Protein AF-A0A4Q0PMC2-F1 (afdb_monomer)

Radius of gyration: 13.12 Å; Cα contacts (8 Å, |Δi|>4): 112; chains: 1; bounding box: 29×29×31 Å

Foldseek 3Di:
DPDCVLVVVLLVVLQVQCVVVVFWHWDAKDADPVRPDIDTDIDGQAQVSSCVRSLVSLLVRPVSAQPKDWRFNDDPDPPTDIDIDTRHD

Nearest PDB structures (foldseek):
  4oi3-assembly1_B  TM=7.137E-01  e=1.576E+00  Streptomyces coelicolor A3(2)
  4rww-assembly1_B  TM=4.095E-01  e=9.490E-01  Listeria monocytogenes EGD-e
  2kzf-assembly1_A  TM=4.472E-01  e=2.972E+00  Thermotoga maritima

pLDDT: mean 92.41, std 8.55, range [50.41, 98.44]

Secondary structure (DSSP, 8-state):
---SHHHHHHHHHHHHHHHHHTS-EEEEEEE-TTSS-EEEEEE-S-HHHHHHHHHHHHHHSGGGTT-EEEEE-SSS-TT--EEEEEPP-

Organism: NCBI:txid988

Mean predicted aligned error: 3.82 Å

Sequence (89 aa):
MDSLDPLHELESELEKQIRREGVGEYDGHEIAMDLSDGFLYMYSANAETLFKAVKPTLEKSKFMKGAVARLRFGPPEEGIKEIEVKLQE

Solvent-accessible surface area (backbone atoms only — not comparable to full-atom values): 5475 Å² total; per-residue (Å²): 132,96,65,65,60,69,54,56,52,50,51,52,51,48,36,53,49,33,56,74,70,67,41,42,46,65,76,50,72,50,67,45,98,83,70,82,50,70,48,80,45,68,51,50,97,41,46,65,62,34,46,67,65,46,45,69,61,47,66,67,38,78,89,42,47,57,39,72,48,74,39,58,67,68,72,102,53,91,89,53,56,69,46,79,44,71,41,65,118

Structure (mmCIF, N/CA/C/O backbone):
data_AF-A0A4Q0PMC2-F1
#
_entry.id   AF-A0A4Q0PMC2-F1
#
loop_
_atom_site.group_PDB
_atom_site.id
_atom_site.type_symbol
_atom_site.label_atom_id
_atom_site.label_alt_id
_atom_site.label_comp_id
_atom_site.label_asym_id
_atom_site.label_entity_id
_atom_site.label_seq_id
_atom_site.pdbx_PDB_ins_code
_atom_site.Cartn_x
_atom_site.Cartn_y
_atom_site.Cartn_z
_atom_site.occupancy
_atom_site.B_iso_or_equiv
_atom_site.auth_seq_id
_atom_site.auth_comp_id
_atom_site.auth_asym_id
_atom_site.auth_atom_id
_atom_site.pdbx_PDB_model_num
ATOM 1 N N . MET A 1 1 ? 11.677 -6.507 -17.199 1.00 50.41 1 MET A N 1
ATOM 2 C CA . MET A 1 1 ? 11.698 -5.346 -16.281 1.00 50.41 1 MET A CA 1
ATOM 3 C C . MET A 1 1 ? 12.437 -5.908 -15.097 1.00 50.41 1 MET A C 1
ATOM 5 O O . MET A 1 1 ? 11.827 -6.616 -14.316 1.00 50.41 1 MET A O 1
ATOM 9 N N . ASP A 1 2 ? 13.756 -5.743 -15.069 1.00 60.91 2 ASP A N 1
ATOM 10 C CA . ASP A 1 2 ? 14.625 -6.584 -14.226 1.00 60.91 2 ASP A CA 1
ATOM 11 C C . ASP A 1 2 ? 15.148 -5.793 -13.019 1.00 60.91 2 ASP A C 1
ATOM 13 O O . ASP A 1 2 ? 16.187 -6.111 -12.45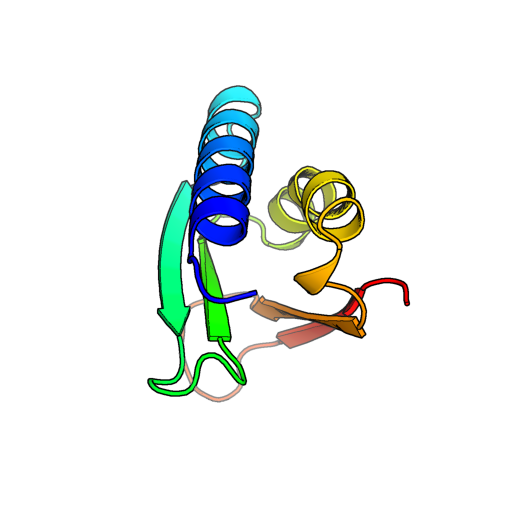1 1.00 60.91 2 ASP A O 1
ATOM 17 N N . SER A 1 3 ? 14.443 -4.716 -12.665 1.00 81.75 3 SER A N 1
ATOM 18 C CA . SER A 1 3 ? 14.795 -3.825 -11.568 1.00 81.75 3 SER A CA 1
ATOM 19 C C . SER A 1 3 ? 13.578 -3.557 -10.692 1.00 81.75 3 SER A C 1
ATOM 21 O O . SER A 1 3 ? 12.467 -3.391 -11.200 1.00 81.75 3 SER A O 1
ATOM 23 N N . LEU A 1 4 ? 13.819 -3.487 -9.383 1.00 88.94 4 LEU A N 1
ATOM 24 C CA . LEU A 1 4 ? 12.843 -3.115 -8.359 1.00 88.94 4 LEU A CA 1
ATOM 25 C C . LEU A 1 4 ? 12.635 -1.597 -8.261 1.00 88.94 4 LEU A C 1
ATOM 27 O O . LEU A 1 4 ? 11.842 -1.149 -7.440 1.00 88.94 4 LEU A O 1
ATOM 31 N N . ASP A 1 5 ? 13.297 -0.798 -9.104 1.00 92.62 5 ASP A N 1
ATOM 32 C CA . ASP A 1 5 ? 13.159 0.665 -9.089 1.00 92.62 5 ASP A CA 1
ATOM 33 C C . ASP A 1 5 ? 11.695 1.142 -9.126 1.00 92.62 5 ASP A C 1
ATOM 35 O O . ASP A 1 5 ? 11.341 1.973 -8.290 1.00 92.62 5 ASP A O 1
ATOM 39 N N . PRO A 1 6 ? 10.799 0.597 -9.984 1.00 93.56 6 PRO A N 1
ATOM 40 C CA . PRO A 1 6 ? 9.400 1.028 -9.997 1.00 93.56 6 PRO A CA 1
ATOM 41 C C . PRO A 1 6 ? 8.671 0.740 -8.683 1.00 93.56 6 PRO A C 1
ATOM 43 O O . PRO A 1 6 ? 7.758 1.478 -8.313 1.00 93.56 6 PRO A O 1
ATOM 46 N N . LEU A 1 7 ? 9.057 -0.331 -7.984 1.00 95.12 7 LEU A N 1
ATOM 47 C CA . LEU A 1 7 ? 8.527 -0.606 -6.661 1.00 95.12 7 LEU A CA 1
ATOM 48 C C . LEU A 1 7 ? 9.034 0.441 -5.676 1.00 95.12 7 LEU A C 1
ATOM 50 O O . LEU A 1 7 ? 8.205 1.112 -5.079 1.00 95.12 7 LEU A O 1
ATOM 54 N N . HIS A 1 8 ? 10.349 0.639 -5.553 1.00 95.00 8 HIS A N 1
ATOM 55 C CA . HIS A 1 8 ? 10.917 1.608 -4.606 1.00 95.00 8 HIS A CA 1
ATOM 56 C C . HIS A 1 8 ? 10.380 3.036 -4.820 1.00 95.00 8 HIS A C 1
ATOM 58 O O . HIS A 1 8 ? 10.169 3.781 -3.859 1.00 95.00 8 HIS A O 1
ATOM 64 N N . GLU A 1 9 ? 10.128 3.427 -6.073 1.00 96.50 9 GLU A N 1
ATOM 65 C CA . GLU A 1 9 ? 9.448 4.683 -6.405 1.00 96.50 9 GLU A CA 1
ATOM 66 C C . GLU A 1 9 ? 8.031 4.724 -5.819 1.00 96.50 9 GLU A C 1
ATOM 68 O O . GLU A 1 9 ? 7.694 5.678 -5.112 1.00 96.50 9 GLU A O 1
ATOM 73 N N . LEU A 1 10 ? 7.232 3.673 -6.043 1.00 97.50 10 LEU A N 1
ATOM 74 C CA . LEU A 1 10 ? 5.893 3.549 -5.467 1.00 97.50 10 LEU A CA 1
ATOM 75 C C . LEU A 1 10 ? 5.928 3.594 -3.932 1.00 97.50 10 LEU A C 1
ATOM 77 O O . LEU A 1 10 ? 5.140 4.327 -3.337 1.00 97.50 10 LEU A O 1
ATOM 81 N N . GLU A 1 11 ? 6.840 2.871 -3.282 1.00 97.62 11 GLU A N 1
ATOM 82 C CA . GLU A 1 11 ? 6.974 2.887 -1.817 1.00 97.62 11 GLU A CA 1
ATOM 83 C C . GLU A 1 11 ? 7.235 4.299 -1.296 1.00 97.62 11 GLU A C 1
ATOM 85 O O . GLU A 1 11 ? 6.560 4.771 -0.380 1.00 97.62 11 GLU A O 1
ATOM 90 N N . SER A 1 12 ? 8.174 5.010 -1.930 1.00 97.75 12 SER A N 1
ATOM 91 C CA . SER A 1 12 ? 8.518 6.374 -1.542 1.00 97.75 12 SER A CA 1
ATOM 92 C C . SER A 1 12 ? 7.344 7.336 -1.724 1.00 97.75 12 SER A C 1
ATOM 94 O O . SER A 1 12 ? 7.148 8.241 -0.906 1.00 97.75 12 SER A O 1
ATOM 96 N N . GLU A 1 13 ? 6.562 7.177 -2.793 1.00 98.00 13 GLU A N 1
ATOM 97 C CA . GLU A 1 13 ? 5.360 7.978 -3.025 1.00 98.00 13 GLU A CA 1
ATOM 98 C C . GLU A 1 13 ? 4.272 7.690 -1.987 1.00 98.00 13 GLU A C 1
ATOM 100 O O . GLU A 1 13 ? 3.705 8.638 -1.430 1.00 98.00 13 GLU A O 1
ATOM 105 N N . LEU A 1 14 ? 4.024 6.412 -1.684 1.00 98.44 14 LEU A N 1
ATOM 106 C CA . LEU A 1 14 ? 3.060 5.981 -0.673 1.00 98.44 14 LEU A CA 1
ATOM 107 C C . LEU A 1 14 ? 3.437 6.509 0.709 1.00 98.44 14 LEU A C 1
ATOM 109 O O . LEU A 1 14 ? 2.622 7.181 1.338 1.00 98.44 14 LEU A O 1
ATOM 113 N N . GLU A 1 15 ? 4.673 6.287 1.157 1.00 98.25 15 GLU A N 1
ATOM 114 C CA . GLU A 1 15 ? 5.148 6.736 2.468 1.00 98.25 15 GLU A CA 1
ATOM 115 C C . GLU A 1 15 ? 4.999 8.259 2.618 1.00 98.25 15 GLU A C 1
ATOM 117 O O . GLU A 1 15 ? 4.409 8.753 3.586 1.00 98.25 15 GLU A O 1
ATOM 122 N N . LYS A 1 16 ? 5.461 9.029 1.621 1.00 98.06 16 LYS A N 1
ATOM 123 C CA . LYS A 1 16 ? 5.337 10.496 1.626 1.00 98.06 16 LYS A CA 1
ATOM 124 C C . LYS A 1 16 ? 3.883 10.940 1.658 1.00 98.06 16 LYS A C 1
ATOM 126 O O . LYS A 1 16 ? 3.558 11.890 2.373 1.00 98.06 16 LYS A O 1
ATOM 131 N N . GLN A 1 17 ? 3.021 10.305 0.869 1.00 98.06 17 GLN A N 1
ATOM 132 C CA . GLN A 1 17 ? 1.612 10.658 0.799 1.00 98.06 17 GLN A CA 1
ATOM 133 C C . GLN A 1 17 ? 0.897 10.368 2.120 1.00 98.06 17 GLN A C 1
ATOM 135 O O . GLN A 1 17 ? 0.257 11.263 2.674 1.00 98.06 17 GLN A O 1
ATOM 140 N N . ILE A 1 18 ? 1.048 9.149 2.635 1.00 98.12 18 ILE A N 1
ATOM 141 C CA . ILE A 1 18 ? 0.429 8.691 3.879 1.00 98.12 18 ILE A CA 1
ATOM 142 C C . ILE A 1 18 ? 0.859 9.592 5.041 1.00 98.12 18 ILE A C 1
ATOM 144 O O . ILE A 1 18 ? 0.008 10.082 5.788 1.00 98.12 18 ILE A O 1
ATOM 148 N N . ARG A 1 19 ? 2.163 9.894 5.142 1.00 97.50 19 ARG A N 1
ATOM 149 C CA . ARG A 1 19 ? 2.704 10.776 6.184 1.00 97.50 19 ARG A CA 1
ATOM 150 C C . ARG A 1 19 ? 2.191 12.208 6.059 1.00 97.50 19 ARG A C 1
ATOM 152 O O . ARG A 1 19 ? 1.879 12.835 7.066 1.00 97.50 19 ARG A O 1
ATOM 159 N N . ARG A 1 20 ? 2.114 12.743 4.835 1.00 97.56 20 ARG A N 1
ATOM 160 C CA . ARG A 1 20 ? 1.614 14.104 4.577 1.00 97.56 20 ARG A CA 1
ATOM 161 C C . ARG A 1 20 ? 0.144 14.252 4.966 1.00 97.56 20 ARG A C 1
ATOM 163 O O . ARG A 1 20 ? -0.237 15.307 5.460 1.00 97.56 20 ARG A O 1
ATOM 170 N N . GLU A 1 21 ? -0.667 13.230 4.713 1.00 97.38 21 GLU A N 1
ATOM 171 C CA . GLU A 1 21 ? -2.103 13.245 5.010 1.00 97.38 21 GLU A CA 1
ATOM 172 C C . GLU A 1 21 ? -2.416 12.812 6.452 1.00 97.38 21 GLU A C 1
ATOM 174 O O . GLU A 1 21 ? -3.507 13.089 6.946 1.00 97.38 21 GLU A O 1
ATOM 179 N N . GLY A 1 22 ? -1.464 12.182 7.150 1.00 97.62 22 GLY A N 1
ATOM 180 C CA . GLY A 1 22 ? -1.619 11.757 8.544 1.00 97.62 22 GLY A CA 1
ATOM 181 C C . GLY A 1 22 ? -2.626 10.618 8.717 1.00 97.62 22 GLY A C 1
ATOM 182 O O . GLY A 1 22 ? -3.312 10.546 9.734 1.00 97.62 22 GLY A O 1
ATOM 183 N N . VAL A 1 23 ? -2.756 9.757 7.704 1.00 97.50 23 VAL A N 1
ATOM 184 C CA . VAL A 1 23 ? -3.811 8.729 7.625 1.00 97.50 23 VAL A CA 1
ATOM 185 C C . VAL A 1 23 ? -3.338 7.322 7.985 1.00 97.50 23 VAL A C 1
ATOM 187 O O . VAL A 1 23 ? -4.147 6.397 7.957 1.00 97.50 23 VAL A O 1
ATOM 190 N N . GLY A 1 24 ? -2.059 7.142 8.319 1.00 97.19 24 GLY A N 1
ATOM 191 C CA . GLY A 1 24 ? -1.477 5.843 8.643 1.00 97.19 24 GLY A CA 1
ATOM 192 C C . GLY A 1 24 ? 0.038 5.829 8.485 1.00 97.19 24 GLY A C 1
ATOM 193 O O . GLY A 1 24 ? 0.679 6.878 8.565 1.00 97.19 24 GLY A O 1
ATOM 194 N N . GLU A 1 25 ? 0.577 4.644 8.217 1.00 97.75 25 GLU A N 1
ATOM 195 C CA . GLU A 1 25 ? 1.996 4.386 7.972 1.00 97.75 25 GLU A CA 1
ATOM 196 C C . GLU A 1 25 ? 2.165 3.336 6.863 1.00 97.75 25 GLU A C 1
ATOM 198 O O . GLU A 1 25 ? 1.335 2.434 6.710 1.00 97.75 25 GLU A O 1
ATOM 203 N N . TYR A 1 26 ? 3.235 3.477 6.078 1.00 98.12 26 TYR A N 1
ATOM 204 C CA . TYR A 1 26 ? 3.729 2.434 5.180 1.00 98.12 26 TYR A CA 1
ATOM 205 C C . TYR A 1 26 ? 4.766 1.606 5.941 1.00 98.12 26 TYR A C 1
ATOM 207 O O . TYR A 1 26 ? 5.675 2.192 6.524 1.00 98.12 26 TYR A O 1
ATOM 215 N N . ASP A 1 27 ? 4.619 0.282 5.951 1.00 96.50 27 ASP A N 1
ATOM 216 C CA . ASP A 1 27 ? 5.473 -0.618 6.741 1.00 96.50 27 ASP A CA 1
ATOM 217 C C . ASP A 1 27 ? 6.521 -1.323 5.873 1.00 96.50 27 ASP A C 1
ATOM 219 O O . ASP A 1 27 ? 7.689 -1.414 6.247 1.00 96.50 27 ASP A O 1
ATOM 223 N N . GLY A 1 28 ? 6.13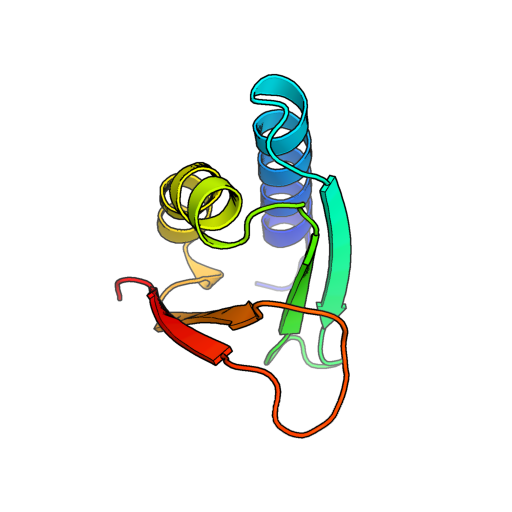0 -1.769 4.676 1.00 96.31 28 GLY A N 1
ATOM 224 C CA . GLY A 1 28 ? 7.047 -2.429 3.753 1.00 96.31 28 GLY A CA 1
ATOM 225 C C . GLY A 1 28 ? 6.351 -3.334 2.748 1.00 96.31 28 GLY A C 1
ATOM 226 O O . GLY A 1 28 ? 5.143 -3.235 2.524 1.00 96.31 28 GLY A O 1
ATOM 227 N N . HIS A 1 29 ? 7.129 -4.239 2.159 1.00 96.69 29 HIS A N 1
ATOM 228 C CA . HIS A 1 29 ? 6.658 -5.191 1.164 1.00 96.69 29 HIS A CA 1
ATOM 229 C C . HIS A 1 29 ? 7.245 -6.591 1.355 1.00 96.69 29 HIS A C 1
ATOM 231 O O . HIS A 1 29 ? 8.304 -6.773 1.953 1.00 96.69 29 HIS A O 1
ATOM 237 N N . GLU A 1 30 ? 6.590 -7.569 0.740 1.00 96.62 30 GLU A N 1
ATOM 238 C CA . GLU A 1 30 ? 7.131 -8.900 0.466 1.00 96.62 30 GLU A CA 1
ATOM 239 C C . GLU A 1 30 ? 6.998 -9.177 -1.033 1.00 96.62 30 GLU A C 1
ATOM 241 O O . GLU A 1 30 ? 5.949 -8.908 -1.611 1.00 96.62 30 GLU A O 1
ATOM 246 N N . ILE A 1 31 ? 8.038 -9.707 -1.677 1.00 94.25 31 ILE A N 1
ATOM 247 C CA . ILE A 1 31 ? 8.020 -10.041 -3.111 1.00 94.25 31 ILE A CA 1
ATOM 248 C C . ILE A 1 31 ? 8.538 -11.463 -3.307 1.00 94.25 31 ILE A C 1
ATOM 250 O O . ILE A 1 31 ? 9.480 -11.895 -2.635 1.00 94.25 31 ILE A O 1
ATOM 254 N N . ALA A 1 32 ? 7.947 -12.182 -4.259 1.00 93.69 32 ALA A N 1
ATOM 255 C CA . ALA A 1 32 ? 8.438 -13.479 -4.700 1.00 93.69 32 ALA A CA 1
ATOM 256 C C . ALA A 1 32 ? 9.848 -13.374 -5.317 1.00 93.69 32 ALA A C 1
ATOM 258 O O . ALA A 1 32 ? 10.176 -12.414 -6.007 1.00 93.69 32 ALA A O 1
ATOM 259 N N . MET A 1 33 ? 10.700 -14.387 -5.130 1.00 90.62 33 MET A N 1
ATOM 260 C CA . MET A 1 33 ? 12.083 -14.356 -5.651 1.00 90.62 33 MET A CA 1
ATOM 261 C C . MET A 1 33 ? 12.171 -14.213 -7.179 1.00 90.62 33 MET A C 1
ATOM 263 O O . MET A 1 33 ? 13.182 -13.748 -7.698 1.00 90.62 33 MET A O 1
ATOM 267 N N . ASP A 1 34 ? 11.127 -14.631 -7.891 1.00 91.25 34 ASP A N 1
ATOM 268 C CA . ASP A 1 34 ? 10.998 -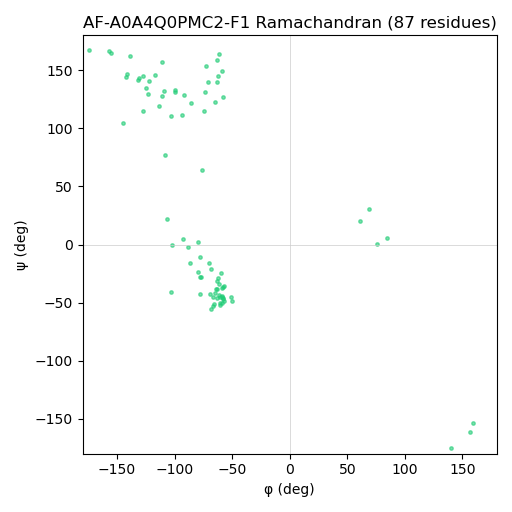14.528 -9.344 1.00 91.25 34 ASP A CA 1
ATOM 269 C C . ASP A 1 34 ? 10.277 -13.248 -9.806 1.00 91.25 34 ASP A C 1
ATOM 271 O O . ASP A 1 34 ? 10.036 -13.082 -11.000 1.00 91.25 34 ASP A O 1
ATOM 275 N N . LEU A 1 35 ? 9.950 -12.347 -8.872 1.00 89.12 35 LEU A N 1
ATOM 276 C CA . LEU A 1 35 ? 9.236 -11.087 -9.095 1.00 89.12 35 LEU A CA 1
ATOM 277 C C . LEU A 1 35 ? 7.823 -11.256 -9.683 1.00 89.12 35 LEU A C 1
ATOM 279 O O . LEU A 1 35 ? 7.287 -10.317 -10.273 1.00 89.12 3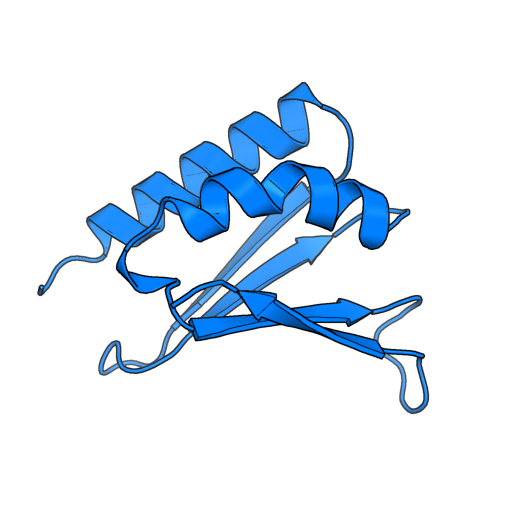5 LEU A O 1
ATOM 283 N N . SER A 1 36 ? 7.220 -12.442 -9.545 1.00 90.06 36 SER A N 1
ATOM 284 C CA . SER A 1 36 ? 5.900 -12.741 -10.117 1.00 90.06 36 SER A CA 1
ATOM 285 C C . SER A 1 36 ? 4.727 -12.160 -9.324 1.00 90.06 36 SER A C 1
ATOM 287 O O . SER A 1 36 ? 3.684 -11.881 -9.914 1.00 90.06 36 SER A O 1
ATOM 289 N N . ASP A 1 37 ? 4.893 -11.977 -8.013 1.00 92.50 37 ASP A N 1
ATOM 290 C CA . ASP A 1 37 ? 3.851 -11.503 -7.101 1.00 92.50 37 ASP A CA 1
ATOM 291 C C . ASP A 1 37 ? 4.462 -10.823 -5.864 1.00 92.50 37 ASP A C 1
ATOM 293 O O . ASP A 1 37 ? 5.655 -10.984 -5.573 1.00 92.50 37 ASP A O 1
ATOM 297 N N . GLY A 1 38 ? 3.646 -10.076 -5.122 1.00 94.44 38 GLY A N 1
ATOM 298 C CA . GLY A 1 38 ? 4.056 -9.430 -3.884 1.00 94.44 38 GLY A CA 1
ATOM 299 C C . GLY A 1 38 ? 2.926 -8.738 -3.125 1.00 94.44 38 GLY A C 1
ATOM 300 O O . GLY A 1 38 ? 1.832 -8.504 -3.636 1.00 94.44 38 GLY A O 1
ATOM 301 N N . PHE A 1 39 ? 3.224 -8.372 -1.883 1.00 96.44 39 PHE A N 1
ATOM 302 C CA . PHE A 1 39 ? 2.324 -7.674 -0.972 1.00 96.44 39 PHE A CA 1
ATOM 303 C C . PHE A 1 39 ? 2.946 -6.361 -0.521 1.00 96.44 39 PHE A C 1
ATOM 305 O O . PHE A 1 39 ? 4.137 -6.307 -0.234 1.00 96.44 39 PHE A O 1
ATOM 312 N N . LEU A 1 40 ? 2.120 -5.318 -0.422 1.00 97.75 40 LEU A N 1
ATOM 313 C CA . LEU A 1 40 ? 2.469 -4.054 0.225 1.00 97.75 40 LEU A CA 1
ATOM 314 C C . LEU A 1 40 ? 1.683 -3.949 1.531 1.00 97.75 40 LEU A C 1
ATOM 316 O O . LEU A 1 40 ? 0.462 -4.140 1.536 1.00 97.75 40 LEU A O 1
ATOM 320 N N . TYR A 1 41 ? 2.364 -3.602 2.616 1.00 97.12 41 TYR A N 1
ATOM 321 C CA . TYR A 1 41 ? 1.788 -3.509 3.951 1.00 97.12 41 TYR A CA 1
ATOM 322 C C . TYR A 1 41 ? 1.721 -2.056 4.411 1.00 97.12 41 TYR A C 1
ATOM 324 O O . TYR A 1 41 ? 2.698 -1.306 4.383 1.00 97.12 41 TYR A O 1
ATOM 332 N N . MET A 1 42 ? 0.526 -1.653 4.834 1.00 96.88 42 MET A N 1
ATOM 333 C CA . MET A 1 42 ? 0.235 -0.325 5.358 1.00 96.88 42 MET A CA 1
ATOM 334 C C . MET A 1 42 ? -0.752 -0.457 6.515 1.00 96.88 42 MET A C 1
ATOM 336 O O . MET A 1 42 ? -1.669 -1.281 6.459 1.00 96.88 42 MET A O 1
ATOM 340 N N . TYR A 1 43 ? -0.603 0.387 7.532 1.00 95.81 43 TYR A N 1
ATOM 341 C CA . TYR A 1 43 ? -1.420 0.334 8.742 1.00 95.81 43 TYR A CA 1
ATOM 342 C C . TYR A 1 43 ? -2.037 1.687 9.058 1.00 95.81 43 TYR A C 1
ATOM 344 O O . TYR A 1 43 ? -1.449 2.743 8.834 1.00 95.81 43 TYR A O 1
ATOM 352 N N . SER A 1 44 ? -3.249 1.663 9.599 1.00 95.06 44 SER A N 1
ATOM 353 C CA . SER A 1 44 ? -3.928 2.859 10.077 1.00 95.06 44 SER A CA 1
ATOM 354 C C . SER A 1 44 ? -4.981 2.517 11.122 1.00 95.06 44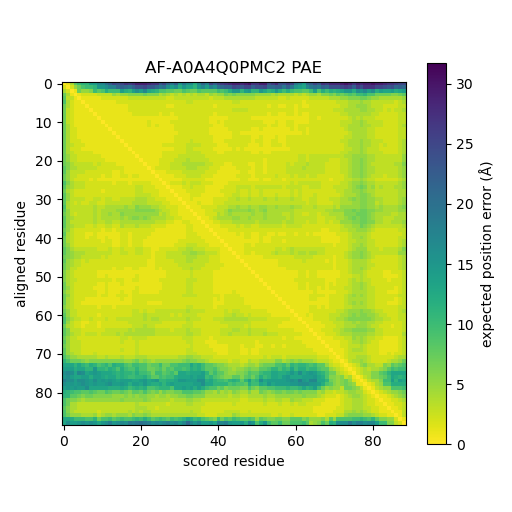 SER A C 1
ATOM 356 O O . SER A 1 44 ? -5.420 1.375 11.252 1.00 95.06 44 SER A O 1
ATOM 358 N N . ALA A 1 45 ? -5.457 3.543 11.827 1.00 92.94 45 ALA A N 1
ATOM 359 C CA . ALA A 1 45 ? -6.648 3.428 12.665 1.00 92.94 45 ALA A CA 1
ATOM 360 C C . ALA A 1 45 ? -7.950 3.283 11.842 1.00 92.94 45 ALA A C 1
ATOM 362 O O . ALA A 1 45 ? -8.986 2.914 12.392 1.00 92.94 45 ALA A O 1
ATOM 363 N N . ASN A 1 46 ? -7.924 3.596 10.538 1.00 93.62 46 ASN A N 1
ATOM 364 C CA . ASN A 1 46 ? -9.072 3.478 9.638 1.00 93.62 46 ASN A CA 1
ATOM 365 C C . ASN A 1 46 ? -8.627 3.060 8.225 1.00 93.62 46 ASN A C 1
ATOM 367 O O . ASN A 1 46 ? -8.119 3.879 7.447 1.00 93.62 46 ASN A O 1
ATOM 371 N N . ALA A 1 47 ? -8.858 1.787 7.890 1.00 94.38 47 ALA A N 1
ATOM 372 C CA . ALA A 1 47 ? -8.445 1.189 6.621 1.00 94.38 47 ALA A CA 1
ATOM 373 C C . ALA A 1 47 ? -9.085 1.864 5.394 1.00 94.38 47 ALA A C 1
ATOM 375 O O . ALA A 1 47 ? -8.438 1.992 4.358 1.00 94.38 47 ALA A O 1
ATOM 376 N N . GLU A 1 48 ? -10.327 2.349 5.497 1.00 95.06 48 GLU A N 1
ATOM 377 C CA . GLU A 1 48 ? -10.991 3.026 4.377 1.00 95.06 48 GLU A CA 1
ATOM 378 C C . GLU A 1 48 ? -10.363 4.381 4.065 1.00 95.06 48 GLU A C 1
ATOM 380 O O . GLU A 1 48 ? -10.194 4.722 2.894 1.00 95.06 48 GLU A O 1
ATOM 385 N N . THR A 1 49 ? -10.040 5.166 5.096 1.00 96.44 49 THR A N 1
ATOM 386 C CA . THR A 1 49 ? -9.400 6.476 4.921 1.00 96.44 49 THR A CA 1
ATOM 387 C C . THR A 1 49 ? -8.025 6.314 4.288 1.00 96.44 49 THR A C 1
ATOM 389 O O . THR A 1 49 ? -7.724 6.992 3.306 1.00 96.44 49 THR A O 1
ATOM 392 N N . LEU A 1 50 ? -7.231 5.368 4.797 1.00 97.56 50 LEU A N 1
ATOM 393 C CA . LEU A 1 50 ? -5.928 5.033 4.232 1.00 97.56 50 LEU A CA 1
ATOM 394 C C . LEU A 1 50 ? -6.060 4.582 2.772 1.00 97.56 50 LEU A C 1
ATOM 396 O O . LEU A 1 50 ? -5.393 5.136 1.902 1.00 97.56 50 LEU A O 1
ATOM 400 N N . PHE A 1 51 ? -6.966 3.645 2.480 1.00 97.56 51 PHE A N 1
ATOM 401 C CA . PHE A 1 51 ? -7.168 3.153 1.118 1.00 97.56 51 PHE A CA 1
ATOM 402 C C . P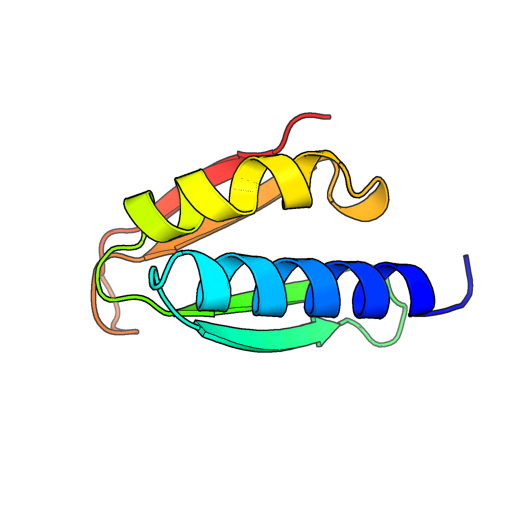HE A 1 51 ? -7.589 4.265 0.150 1.00 97.56 51 PHE A C 1
ATOM 404 O O . PHE A 1 51 ? -7.030 4.371 -0.939 1.00 97.56 51 PHE A O 1
ATOM 411 N N . LYS A 1 52 ? -8.537 5.128 0.540 1.00 97.25 52 LYS A N 1
ATOM 412 C CA . LYS A 1 52 ? -8.968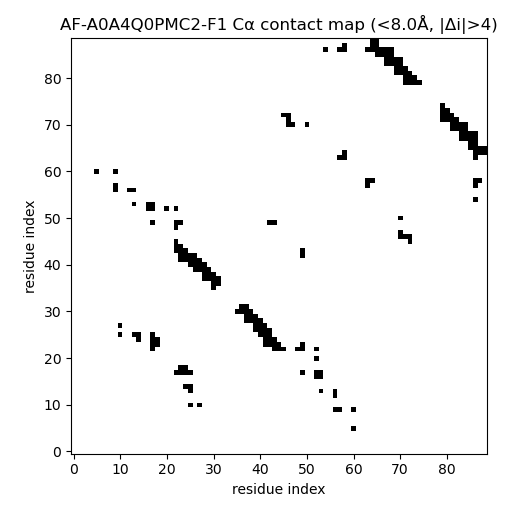 6.272 -0.285 1.00 97.25 52 LYS A CA 1
ATOM 413 C C . LYS A 1 52 ? -7.810 7.215 -0.606 1.00 97.25 52 LYS A C 1
ATOM 415 O O . LYS A 1 52 ? -7.763 7.722 -1.725 1.00 97.25 52 LYS A O 1
ATOM 420 N N . ALA A 1 53 ? -6.898 7.425 0.343 1.00 97.81 53 ALA A N 1
ATOM 421 C CA . ALA A 1 53 ? -5.708 8.238 0.135 1.00 97.81 53 ALA A CA 1
ATOM 422 C C . ALA A 1 53 ? -4.754 7.582 -0.872 1.00 97.81 53 ALA A C 1
ATOM 424 O O . ALA A 1 53 ? -4.395 8.204 -1.867 1.00 97.81 53 ALA A O 1
ATOM 425 N N . VAL A 1 54 ? -4.378 6.317 -0.671 1.00 97.75 54 VAL A N 1
ATOM 426 C CA . VAL A 1 54 ? -3.329 5.671 -1.485 1.00 97.75 54 VAL A CA 1
ATOM 427 C C . VAL A 1 54 ? -3.808 5.181 -2.848 1.00 97.75 54 VAL A C 1
ATOM 429 O O . VAL A 1 54 ? -3.005 5.059 -3.773 1.00 97.75 54 VAL A O 1
ATOM 432 N N . LYS A 1 55 ? -5.111 4.921 -3.007 1.00 96.94 55 LYS A N 1
ATOM 433 C CA . LYS A 1 55 ? -5.691 4.333 -4.222 1.00 96.94 55 LYS A CA 1
ATOM 434 C C . LYS A 1 55 ? -5.259 5.032 -5.522 1.00 96.94 55 LYS A C 1
ATOM 436 O O . LYS A 1 55 ? -4.821 4.320 -6.421 1.00 96.94 55 LYS A O 1
ATOM 441 N N . PRO A 1 56 ? -5.303 6.374 -5.654 1.00 96.44 56 PRO A N 1
ATOM 442 C CA . PRO A 1 56 ? -4.882 7.042 -6.886 1.00 96.44 56 PRO A CA 1
ATOM 443 C C . PRO A 1 56 ? -3.404 6.828 -7.230 1.00 96.44 56 PRO A C 1
ATOM 445 O O . PRO A 1 56 ? -3.041 6.876 -8.401 1.00 96.44 56 PRO A O 1
ATOM 448 N N . THR A 1 57 ? -2.548 6.631 -6.228 1.00 96.75 57 THR A N 1
ATOM 449 C CA . THR A 1 57 ? -1.115 6.369 -6.416 1.00 96.75 57 THR A CA 1
ATOM 450 C C . THR A 1 57 ? -0.896 4.919 -6.835 1.00 96.75 57 THR A C 1
ATOM 452 O O . THR A 1 57 ? -0.199 4.670 -7.814 1.00 96.75 57 THR A O 1
ATOM 455 N N . LEU A 1 58 ? -1.602 3.975 -6.202 1.00 96.88 58 LEU A N 1
ATOM 456 C CA . LEU A 1 58 ? -1.602 2.571 -6.622 1.00 96.88 58 LEU A CA 1
ATOM 457 C C . LEU A 1 58 ? -2.098 2.409 -8.071 1.00 96.88 58 LEU A C 1
ATOM 459 O O . LEU A 1 58 ? -1.462 1.722 -8.859 1.00 96.88 58 LEU A O 1
ATOM 463 N N . GLU A 1 59 ? -3.186 3.084 -8.457 1.00 95.62 59 GLU A N 1
ATOM 464 C CA . GLU A 1 59 ? -3.760 3.001 -9.814 1.00 95.62 59 GLU A CA 1
ATOM 465 C C . GLU A 1 59 ? -2.875 3.641 -10.903 1.00 95.62 59 GLU A C 1
ATOM 467 O O . GLU A 1 59 ? -3.000 3.300 -12.080 1.00 95.62 59 GLU A O 1
ATOM 472 N N . LYS A 1 60 ? -1.959 4.550 -10.543 1.00 94.69 60 LYS A N 1
ATOM 473 C CA . LYS A 1 60 ? -0.975 5.119 -11.486 1.00 94.69 60 LYS A CA 1
ATOM 474 C C . LYS A 1 60 ? 0.179 4.161 -11.781 1.00 94.69 60 LYS A C 1
ATOM 476 O O . LYS A 1 60 ? 0.762 4.230 -12.868 1.00 94.69 60 LYS A O 1
ATOM 481 N N . SER A 1 61 ? 0.507 3.276 -10.844 1.00 94.19 61 SER A N 1
ATOM 482 C CA . SER A 1 61 ? 1.601 2.319 -10.984 1.00 94.19 61 SER A CA 1
ATOM 483 C C . SER A 1 61 ? 1.224 1.187 -11.927 1.00 94.19 61 SER A C 1
ATOM 485 O O . SER A 1 61 ? 0.352 0.370 -11.647 1.00 94.19 61 SER A O 1
ATOM 487 N N . LYS A 1 62 ? 1.919 1.099 -13.066 1.00 92.38 62 LYS A N 1
ATOM 488 C CA . LYS A 1 62 ? 1.579 0.144 -14.136 1.00 92.38 62 LYS A CA 1
ATOM 489 C C . LYS A 1 62 ? 1.578 -1.317 -13.681 1.00 92.38 62 LYS A C 1
ATOM 491 O O . LYS A 1 62 ? 0.749 -2.079 -14.160 1.00 92.38 62 LYS A O 1
ATOM 496 N N . PHE A 1 63 ? 2.488 -1.706 -12.790 1.00 92.00 63 PHE A N 1
ATOM 497 C CA . PHE A 1 63 ? 2.580 -3.085 -12.298 1.00 92.00 63 PHE A CA 1
ATOM 498 C C . PHE A 1 63 ? 1.522 -3.424 -11.233 1.00 92.00 63 PHE A C 1
ATOM 500 O O . PHE A 1 63 ? 1.332 -4.592 -10.929 1.00 92.00 63 PHE A O 1
ATOM 507 N N . MET A 1 64 ? 0.799 -2.427 -10.709 1.00 94.88 64 MET A N 1
ATOM 508 C CA . MET A 1 64 ? -0.296 -2.617 -9.747 1.00 94.88 64 MET A CA 1
ATOM 509 C C . MET A 1 64 ? -1.657 -2.834 -10.426 1.00 94.88 64 MET A C 1
ATOM 511 O O . MET A 1 64 ? -2.667 -3.033 -9.748 1.00 94.88 64 MET A O 1
ATOM 515 N N . LYS A 1 65 ? -1.715 -2.786 -11.763 1.00 93.06 65 LYS A N 1
ATOM 516 C CA . LYS A 1 65 ? -2.938 -3.048 -12.531 1.00 93.06 65 LYS A CA 1
ATOM 517 C C . LYS A 1 65 ? -3.475 -4.439 -12.210 1.00 93.06 65 LYS A C 1
ATOM 519 O O . LYS A 1 65 ? -2.758 -5.429 -12.309 1.00 93.06 65 LYS A O 1
ATOM 524 N N . GLY A 1 66 ? -4.746 -4.502 -11.826 1.00 92.75 66 GLY A N 1
ATOM 525 C CA . GLY A 1 66 ? -5.399 -5.749 -11.430 1.00 92.75 66 GLY A CA 1
ATOM 526 C C . GLY A 1 66 ? -5.036 -6.279 -10.037 1.00 92.75 66 GLY A C 1
ATOM 527 O O . GLY A 1 66 ? -5.606 -7.298 -9.644 1.00 92.75 66 GLY A O 1
ATOM 528 N N . ALA A 1 67 ? -4.171 -5.598 -9.275 1.00 96.00 67 ALA A N 1
ATOM 529 C CA . ALA A 1 67 ? -3.890 -5.961 -7.888 1.00 96.00 67 ALA A CA 1
ATOM 530 C C . ALA A 1 67 ? -5.144 -5.839 -7.004 1.00 96.00 67 ALA A C 1
ATOM 532 O O . ALA A 1 67 ? -6.098 -5.118 -7.323 1.00 96.00 67 ALA A O 1
ATOM 533 N N . VAL A 1 68 ? -5.139 -6.536 -5.868 1.00 97.44 68 VAL A N 1
ATOM 534 C CA . VAL A 1 68 ? -6.257 -6.559 -4.917 1.00 97.44 68 VAL A CA 1
ATOM 535 C C . VAL A 1 68 ? -5.837 -5.888 -3.617 1.00 97.44 68 VAL A C 1
ATOM 537 O O . VAL A 1 68 ? -4.925 -6.345 -2.934 1.00 97.44 68 VAL A O 1
ATOM 540 N N . ALA A 1 69 ? -6.533 -4.816 -3.248 1.00 97.06 69 ALA A N 1
ATOM 541 C CA . ALA A 1 69 ? -6.393 -4.202 -1.937 1.00 97.06 69 ALA A CA 1
ATOM 542 C C . ALA A 1 69 ? -7.305 -4.915 -0.933 1.00 97.06 69 ALA A C 1
ATOM 544 O O . ALA A 1 69 ? -8.523 -4.958 -1.118 1.00 97.06 69 ALA A O 1
ATOM 545 N N . ARG A 1 70 ? -6.719 -5.449 0.141 1.00 95.88 70 ARG A N 1
ATOM 546 C CA . ARG A 1 70 ? -7.445 -6.101 1.239 1.00 95.88 70 ARG A CA 1
ATOM 547 C C . ARG A 1 70 ? -7.505 -5.153 2.431 1.00 95.88 70 ARG A C 1
ATOM 549 O O . ARG A 1 70 ? -6.490 -4.864 3.057 1.00 95.88 70 ARG A O 1
ATOM 556 N N . LEU A 1 71 ? -8.694 -4.642 2.734 1.00 95.44 71 LEU A N 1
ATOM 557 C CA . LEU A 1 71 ? -8.940 -3.769 3.878 1.00 95.44 71 LEU A CA 1
ATOM 558 C C . LEU A 1 71 ? -9.387 -4.629 5.057 1.00 95.44 71 LEU A C 1
ATOM 560 O O . LEU A 1 71 ? -10.490 -5.174 5.036 1.00 95.44 71 LEU A O 1
ATOM 564 N N . ARG A 1 72 ? -8.544 -4.725 6.086 1.00 92.06 72 ARG A N 1
ATOM 565 C CA . ARG A 1 72 ? -8.833 -5.455 7.325 1.00 92.06 72 ARG A CA 1
ATOM 566 C C . ARG A 1 72 ? -9.282 -4.493 8.426 1.00 92.06 72 ARG A C 1
ATOM 568 O O . ARG A 1 72 ? -8.622 -3.487 8.678 1.00 92.06 72 ARG A O 1
ATOM 575 N N . PHE A 1 73 ? -10.392 -4.810 9.094 1.00 88.12 73 PHE A N 1
ATOM 576 C CA . PHE A 1 73 ? -10.978 -3.978 10.153 1.00 88.12 73 PHE A CA 1
ATOM 577 C C . PHE A 1 73 ? -10.792 -4.613 11.533 1.00 88.12 73 PHE A C 1
ATOM 579 O O . PHE A 1 73 ? -11.725 -5.191 12.089 1.00 88.12 73 PHE A O 1
ATOM 586 N N . GLY A 1 74 ? -9.583 -4.503 12.082 1.00 81.94 74 GLY A N 1
ATOM 587 C CA . GLY A 1 74 ? -9.238 -5.044 13.397 1.00 81.94 74 GLY A CA 1
ATOM 588 C C . GLY A 1 74 ? -7.844 -5.676 13.430 1.00 81.94 74 GLY A C 1
ATOM 589 O O . GLY A 1 74 ? -7.117 -5.590 12.437 1.00 81.94 74 GLY A O 1
ATOM 590 N N . PRO A 1 75 ? -7.460 -6.289 14.564 1.00 76.25 75 PRO A N 1
ATOM 591 C CA . PRO A 1 75 ? -6.191 -7.005 14.689 1.00 76.25 75 PRO A CA 1
ATOM 592 C C . PRO A 1 75 ? -6.101 -8.184 13.699 1.00 76.25 75 PRO A C 1
ATOM 594 O O . PRO A 1 75 ? -7.114 -8.594 13.135 1.00 76.25 75 PRO A O 1
ATOM 597 N N . PRO A 1 76 ? -4.904 -8.740 13.447 1.00 70.31 76 PRO A N 1
ATOM 598 C CA . PRO A 1 76 ? -4.711 -9.899 12.575 1.00 70.31 76 PRO A CA 1
ATOM 599 C C . PRO A 1 76 ? -5.145 -11.205 13.272 1.00 70.31 76 PRO A C 1
ATOM 601 O O . PRO A 1 76 ? -4.328 -12.077 13.550 1.00 70.31 76 PRO A O 1
ATOM 604 N N . GLU A 1 77 ? -6.435 -11.324 13.575 1.00 81.12 77 GLU A N 1
ATOM 605 C CA . GLU A 1 77 ? -7.059 -12.506 14.182 1.00 81.12 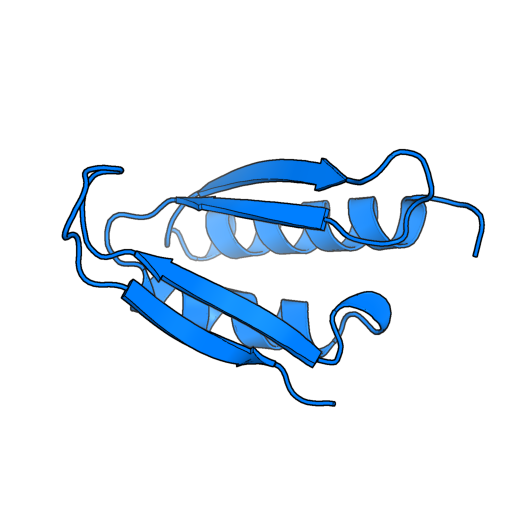77 GLU A CA 1
ATOM 606 C C . GLU A 1 77 ? -7.989 -13.208 13.178 1.00 81.12 77 GLU A C 1
ATOM 608 O O . GLU A 1 77 ? -8.474 -12.601 12.217 1.00 81.12 77 GLU A O 1
ATOM 613 N N . GLU A 1 78 ? -8.256 -14.500 13.388 1.00 72.44 78 GLU A N 1
ATOM 614 C CA . GLU A 1 78 ? -9.236 -15.229 12.576 1.00 72.44 78 GLU A CA 1
ATOM 615 C C . GLU A 1 78 ? -10.647 -14.639 12.742 1.00 72.44 78 GLU A C 1
ATOM 617 O O . GLU A 1 78 ? -11.075 -14.282 13.838 1.00 72.44 78 GLU A O 1
ATOM 622 N N . GLY A 1 79 ? -11.398 -14.557 11.639 1.00 77.75 79 GLY A N 1
ATOM 623 C CA . GLY A 1 79 ? -12.788 -14.078 11.638 1.00 77.75 79 GLY A CA 1
ATOM 624 C C . GLY A 1 79 ? -12.956 -12.557 11.563 1.00 77.75 79 GLY A C 1
ATOM 625 O O . GLY A 1 79 ? -14.084 -12.062 11.626 1.00 77.75 79 GLY A O 1
ATOM 626 N N . ILE A 1 80 ? -11.866 -11.806 11.396 1.00 82.69 80 ILE A N 1
ATOM 627 C CA . ILE A 1 80 ? -11.916 -10.352 11.239 1.00 82.69 80 ILE A CA 1
ATOM 628 C C . ILE A 1 80 ? -12.500 -9.983 9.877 1.00 82.69 80 ILE A C 1
ATOM 630 O O . ILE A 1 80 ? -12.230 -10.612 8.855 1.00 82.69 80 ILE A O 1
ATOM 634 N N . LYS A 1 81 ? -13.332 -8.939 9.868 1.00 86.31 81 LYS A N 1
ATOM 635 C CA . LYS A 1 81 ? -13.974 -8.454 8.650 1.00 86.31 81 LYS A CA 1
ATOM 636 C C . LYS A 1 81 ? -12.912 -7.924 7.686 1.00 86.31 81 LYS A C 1
ATOM 638 O O . LYS A 1 81 ? -12.185 -6.986 8.0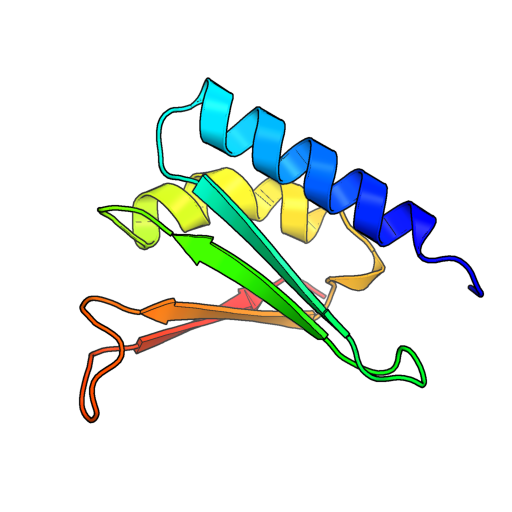14 1.00 86.31 81 LYS A O 1
ATOM 643 N N . GLU A 1 82 ? -12.894 -8.488 6.484 1.00 91.56 82 GLU A N 1
ATOM 644 C CA . GLU A 1 82 ? -12.083 -8.023 5.362 1.00 91.56 82 GLU A CA 1
ATOM 645 C C . GLU A 1 82 ? -12.982 -7.575 4.205 1.00 91.56 82 GLU A C 1
ATOM 647 O O . GLU A 1 82 ? -14.063 -8.127 3.982 1.00 91.56 82 GLU A O 1
ATOM 652 N N . ILE A 1 83 ? -12.540 -6.551 3.478 1.00 94.19 83 ILE A N 1
ATOM 653 C CA . ILE A 1 83 ? -13.126 -6.138 2.201 1.00 94.19 83 ILE A CA 1
ATOM 654 C C . ILE A 1 83 ? -12.021 -6.158 1.156 1.00 94.19 83 ILE A C 1
ATOM 656 O O . ILE A 1 83 ? -10.967 -5.558 1.356 1.00 94.19 83 ILE A O 1
ATOM 660 N N . GLU A 1 84 ? -12.282 -6.807 0.029 1.00 95.62 84 GLU A N 1
ATOM 661 C CA . GLU A 1 84 ? -11.376 -6.813 -1.113 1.00 95.62 84 GLU A CA 1
ATOM 662 C C . GLU A 1 84 ? -11.843 -5.812 -2.168 1.00 95.62 84 GLU A C 1
ATOM 664 O O . GLU A 1 84 ? -13.022 -5.759 -2.531 1.00 95.62 84 GLU A O 1
ATOM 669 N N . VAL A 1 85 ? -10.909 -5.011 -2.671 1.00 96.00 85 VAL A N 1
ATOM 670 C CA . VAL A 1 85 ? -11.147 -4.056 -3.751 1.00 96.00 85 VAL A CA 1
ATOM 671 C C . VAL A 1 85 ? -10.113 -4.294 -4.840 1.00 96.00 85 VAL A C 1
ATOM 673 O O . VAL A 1 85 ? -8.921 -4.079 -4.631 1.00 96.00 85 VAL A O 1
ATOM 676 N N . LYS A 1 86 ? -10.567 -4.717 -6.023 1.00 96.25 86 LYS A N 1
ATOM 677 C CA . LYS A 1 86 ? -9.700 -4.844 -7.198 1.00 96.25 86 LYS A CA 1
ATOM 678 C C . LYS A 1 86 ? -9.365 -3.451 -7.746 1.00 96.25 86 LYS A C 1
ATOM 680 O O . LYS A 1 86 ? -10.266 -2.626 -7.930 1.00 96.25 86 LYS A O 1
ATOM 685 N N . LEU A 1 87 ? -8.084 -3.193 -7.993 1.00 93.00 87 LEU A N 1
ATOM 686 C CA . LEU A 1 87 ? -7.624 -1.991 -8.684 1.00 93.00 87 LEU A CA 1
ATOM 687 C C . LEU A 1 87 ? -7.955 -2.080 -10.178 1.00 93.00 87 LEU A C 1
ATOM 689 O O . LEU A 1 87 ? -8.100 -3.172 -10.732 1.00 93.00 87 LEU A O 1
ATOM 693 N N . GLN A 1 88 ? -8.104 -0.926 -10.826 1.00 86.31 88 GLN A N 1
ATOM 694 C CA . GLN A 1 88 ? -8.429 -0.872 -12.253 1.00 86.31 88 GLN A CA 1
ATOM 695 C C . GLN A 1 88 ? -7.368 -1.588 -13.112 1.00 86.31 88 GLN A C 1
ATOM 697 O O . GLN A 1 88 ? -6.191 -1.653 -12.747 1.00 86.31 88 GLN A O 1
ATOM 702 N N . GLU A 1 89 ? -7.812 -2.147 -14.243 1.00 65.62 89 GLU A N 1
ATOM 703 C CA . GLU A 1 89 ? -6.954 -2.839 -15.221 1.00 65.62 89 GLU A CA 1
ATOM 704 C C . GLU A 1 89 ? -6.195 -1.886 -16.154 1.00 65.62 89 GLU A C 1
ATOM 706 O O . GLU A 1 89 ? -6.641 -0.754 -16.449 1.00 65.62 89 GLU A O 1
#